Protein AF-A0A9P8W0K1-F1 (afdb_monomer_lite)

Sequence (105 aa):
MPTSHRPDFKAFREESKEQLKRGTEYKDHFLWPYVNQEDLSQTKLMPLLLNARGRHSPPNSPQPTTTLYTGLVTEVMTPIFLNECTMVVHGVTTAAEYGKLVAWD

Secondary structure (DSSP, 8-state):
--SSS-HHHHHHHHS-HHHHHH--TTHHHHHSPP--HHHHHSTTHHHHHHHHHHHS-GGG--PPPHHHHHHHHTTSSPPP--TTEEE--SS--STTTTT-EEE--

Radius of gyration: 16.85 Å; chains: 1; bounding box: 36×43×38 Å

Foldseek 3Di:
DDPDDQVLVVQVVVDDLVQLQVADPCLVSLQDDDDDVVLVVDPPNVVVVCCVVVVDDQQDDPDRDPSNVSSVVSNSDDDDDDPQWDFRSHPDPDPVNHRDIDGVD

Structure (mmCIF, N/CA/C/O backbone):
data_AF-A0A9P8W0K1-F1
#
_entry.id   AF-A0A9P8W0K1-F1
#
loop_
_atom_site.group_PDB
_atom_site.id
_atom_site.type_symbol
_atom_site.label_atom_id
_atom_site.label_alt_id
_atom_site.label_comp_id
_atom_site.label_asym_id
_atom_site.label_entity_id
_atom_site.label_seq_id
_atom_site.pdbx_PDB_ins_code
_atom_site.Cartn_x
_atom_site.Cartn_y
_atom_site.Cartn_z
_atom_site.occupancy
_atom_site.B_iso_or_equiv
_atom_site.auth_seq_id
_atom_site.auth_comp_id
_atom_site.auth_asym_id
_atom_site.auth_atom_id
_atom_site.pdbx_PDB_model_num
ATOM 1 N N . MET A 1 1 ? -2.318 17.804 2.488 1.00 66.31 1 MET A N 1
ATOM 2 C CA . MET A 1 1 ? -1.422 17.144 3.463 1.00 66.31 1 MET A CA 1
ATOM 3 C C . MET A 1 1 ? -2.209 16.972 4.752 1.00 66.31 1 MET A C 1
ATOM 5 O O . MET A 1 1 ? -2.931 17.908 5.084 1.00 66.31 1 MET A O 1
ATOM 9 N N . PRO A 1 2 ? -2.141 15.819 5.435 1.00 69.19 2 PRO A N 1
ATOM 10 C CA . PRO A 1 2 ? -2.782 15.648 6.737 1.00 69.19 2 PRO A CA 1
ATOM 11 C C . PRO A 1 2 ? -2.245 16.671 7.729 1.00 69.19 2 PRO A C 1
ATOM 13 O O . PRO A 1 2 ? -1.071 17.028 7.679 1.00 69.19 2 PRO A O 1
ATOM 16 N N . THR A 1 3 ? -3.101 17.112 8.641 1.00 73.25 3 THR A N 1
ATOM 17 C CA . THR A 1 3 ? -2.746 18.078 9.687 1.00 73.25 3 THR A CA 1
ATOM 18 C C . THR A 1 3 ? -2.023 17.442 10.873 1.00 73.25 3 THR A C 1
ATOM 20 O O . THR A 1 3 ? -1.379 18.152 11.635 1.00 73.25 3 THR A O 1
ATOM 23 N N . SER A 1 4 ? -2.116 16.119 1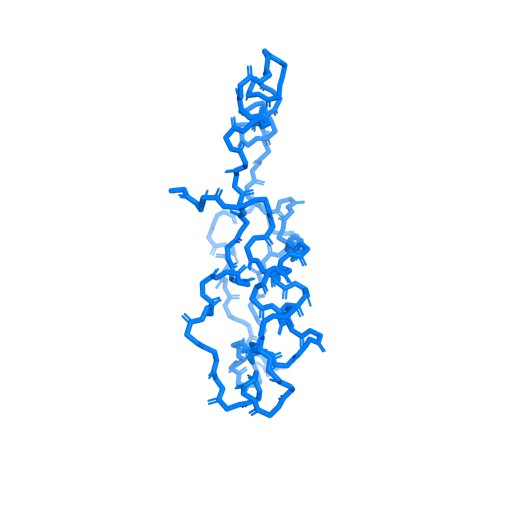1.048 1.00 75.12 4 SER A N 1
ATOM 24 C CA . SER A 1 4 ? -1.502 15.387 12.161 1.00 75.12 4 SER A CA 1
ATOM 25 C C . SER A 1 4 ? -0.404 14.431 11.704 1.00 75.12 4 SER A C 1
ATOM 27 O O . SER A 1 4 ? -0.546 13.753 10.684 1.00 75.12 4 SER A O 1
ATOM 29 N N . HIS A 1 5 ? 0.632 14.286 12.530 1.00 74.69 5 HIS A N 1
ATOM 30 C CA . HIS A 1 5 ? 1.628 13.226 12.397 1.00 74.69 5 HIS A CA 1
ATOM 31 C C . HIS A 1 5 ? 0.960 11.844 12.535 1.00 74.69 5 HIS A C 1
ATOM 33 O O . HIS A 1 5 ? 0.268 11.595 13.522 1.00 74.69 5 HIS A O 1
ATOM 39 N N . ARG A 1 6 ? 1.167 10.958 11.547 1.00 82.62 6 ARG A N 1
ATOM 40 C CA . ARG A 1 6 ? 0.574 9.602 11.470 1.00 82.62 6 ARG A CA 1
ATOM 41 C C . ARG A 1 6 ? -0.963 9.594 11.606 1.00 82.62 6 ARG A C 1
ATOM 43 O O . ARG A 1 6 ? -1.500 9.140 12.621 1.00 82.62 6 ARG A O 1
ATOM 50 N N . PRO A 1 7 ? -1.692 10.094 10.588 1.00 85.69 7 PRO A N 1
ATOM 51 C CA . PRO A 1 7 ? -3.155 10.148 10.622 1.00 85.69 7 PRO A CA 1
ATOM 52 C C . PRO A 1 7 ? -3.807 8.755 10.717 1.00 85.69 7 PRO A C 1
ATOM 54 O O . PRO A 1 7 ? -4.891 8.642 11.284 1.00 85.69 7 PRO A O 1
ATOM 57 N N . ASP A 1 8 ? -3.127 7.698 10.255 1.00 87.19 8 ASP A N 1
ATOM 58 C CA . ASP A 1 8 ? -3.495 6.289 10.465 1.00 87.19 8 ASP A CA 1
ATOM 59 C C . ASP A 1 8 ? -3.572 5.925 11.950 1.00 87.19 8 ASP A C 1
ATOM 61 O O . ASP A 1 8 ? -4.531 5.306 12.402 1.00 87.19 8 ASP A O 1
ATOM 65 N N . PHE A 1 9 ? -2.571 6.330 12.733 1.00 87.12 9 PHE A N 1
ATOM 66 C CA . PHE A 1 9 ? -2.529 6.039 14.167 1.00 87.12 9 PHE A CA 1
ATOM 67 C C . PHE A 1 9 ? -3.575 6.830 14.939 1.00 87.12 9 PHE A C 1
ATOM 69 O O . PHE A 1 9 ? -4.146 6.319 15.902 1.00 87.12 9 PHE A O 1
ATOM 76 N N . LYS A 1 10 ? -3.816 8.077 14.526 1.00 88.25 10 LYS A N 1
ATOM 77 C CA . LYS A 1 10 ? -4.866 8.902 15.117 1.00 88.25 10 LYS A CA 1
ATOM 78 C C . LYS A 1 10 ? -6.240 8.263 14.890 1.00 88.25 10 LYS A C 1
ATOM 80 O O . LYS A 1 10 ? -6.938 8.018 15.867 1.00 88.25 10 LYS A O 1
ATOM 85 N N . ALA A 1 11 ? -6.557 7.906 13.644 1.00 88.38 11 ALA A N 1
ATOM 86 C CA . ALA A 1 11 ? -7.796 7.212 13.292 1.00 88.38 11 ALA A CA 1
ATOM 87 C C . ALA A 1 11 ? -7.955 5.897 14.073 1.00 88.38 11 ALA A C 1
ATOM 89 O O . ALA A 1 11 ? -8.972 5.675 14.722 1.00 88.38 11 ALA A O 1
ATOM 90 N N . PHE A 1 12 ? -6.900 5.076 14.120 1.00 87.25 12 PHE A N 1
ATOM 91 C CA . PHE A 1 12 ? -6.898 3.825 14.882 1.00 87.25 12 PHE A CA 1
ATOM 92 C C . PHE A 1 12 ? -7.177 4.015 16.383 1.00 87.25 12 PHE A C 1
ATOM 94 O O . PHE A 1 12 ? -7.765 3.142 17.015 1.00 87.25 12 PHE A O 1
ATOM 101 N N . ARG A 1 13 ? -6.731 5.128 16.975 1.00 88.00 13 ARG A N 1
ATOM 102 C CA . ARG A 1 13 ? -6.929 5.410 18.403 1.00 88.00 13 ARG A CA 1
ATOM 103 C C . ARG A 1 13 ? -8.322 5.957 18.714 1.00 88.00 13 ARG A C 1
ATOM 105 O O . ARG A 1 13 ? -8.799 5.768 19.830 1.00 88.00 13 ARG A O 1
ATOM 112 N N . GLU A 1 14 ? -8.915 6.686 17.776 1.00 87.50 14 GLU A N 1
ATOM 113 C CA . GLU A 1 14 ? -10.205 7.361 17.951 1.00 87.50 14 GLU A CA 1
ATOM 114 C C . GLU A 1 14 ? -11.394 6.438 17.643 1.00 87.50 14 GLU A C 1
ATOM 116 O O . GLU A 1 14 ? -12.452 6.591 18.251 1.00 87.50 14 GLU A O 1
ATOM 121 N N . GLU A 1 15 ? -11.222 5.452 16.762 1.00 85.00 15 GLU A N 1
ATOM 122 C CA . GLU A 1 15 ? -12.276 4.506 16.387 1.00 85.00 15 GLU A CA 1
ATOM 123 C C . GLU A 1 15 ? -12.272 3.223 17.234 1.00 85.00 15 GLU A C 1
ATOM 125 O O . GLU A 1 15 ? -11.234 2.663 17.593 1.00 85.00 15 GLU A O 1
ATOM 130 N N . SER A 1 16 ? -13.467 2.699 17.519 1.00 82.88 16 SER A N 1
ATOM 131 C CA . SER A 1 16 ? -13.632 1.383 18.137 1.00 82.88 16 SER A CA 1
ATOM 132 C C . SER A 1 16 ? -13.343 0.257 17.137 1.00 82.88 16 SER A C 1
ATOM 134 O O . SER A 1 16 ? -13.508 0.410 15.925 1.00 82.88 16 SER A O 1
ATOM 136 N N . LYS A 1 17 ? -12.983 -0.935 17.632 1.00 78.56 17 LYS A N 1
ATOM 137 C CA . LYS A 1 17 ? -12.725 -2.111 16.775 1.00 78.56 17 LYS A CA 1
ATOM 138 C C . LYS A 1 17 ? -13.927 -2.474 15.898 1.00 78.56 17 LYS A C 1
ATOM 140 O O . LYS A 1 17 ? -13.764 -2.941 14.776 1.00 78.56 17 LYS A O 1
ATOM 145 N N . GLU A 1 18 ? -15.135 -2.265 16.406 1.00 78.06 18 GLU A N 1
ATOM 146 C CA . GLU A 1 18 ? -16.386 -2.515 15.694 1.00 78.06 18 GLU A CA 1
ATOM 147 C C . GLU A 1 18 ? -16.644 -1.472 14.602 1.00 78.06 18 GLU A C 1
ATOM 149 O O . GLU A 1 18 ? -17.246 -1.803 13.583 1.00 78.06 18 GLU A O 1
ATOM 154 N N . GLN A 1 19 ? -16.206 -0.224 14.798 1.00 79.69 19 GLN A N 1
ATOM 155 C CA . GLN A 1 19 ? -16.264 0.819 13.770 1.00 79.69 19 GLN A CA 1
ATOM 156 C C . GLN A 1 19 ? -15.269 0.520 12.646 1.00 79.69 19 GLN A C 1
ATOM 158 O O . GLN A 1 19 ? -15.673 0.477 11.488 1.00 79.69 19 GLN A O 1
ATOM 163 N N . LEU A 1 20 ? -14.026 0.174 12.996 1.00 78.06 20 LEU A N 1
ATOM 164 C CA . LEU A 1 20 ? -12.976 -0.188 12.038 1.00 78.06 20 LEU A CA 1
ATOM 165 C C . LEU A 1 20 ? -13.412 -1.323 11.094 1.00 78.06 20 LEU A C 1
ATOM 167 O O . LEU A 1 20 ? -13.270 -1.204 9.879 1.00 78.06 20 LEU A O 1
ATOM 171 N N . LYS A 1 21 ? -14.029 -2.386 11.633 1.00 73.25 21 LYS A N 1
ATOM 172 C CA . LYS A 1 21 ? -14.510 -3.539 10.843 1.00 73.25 21 LYS A CA 1
ATOM 173 C C . LYS A 1 21 ? -15.681 -3.223 9.909 1.00 73.25 21 LYS A C 1
ATOM 175 O O . LYS A 1 21 ? -15.867 -3.920 8.917 1.00 73.25 21 LYS A O 1
ATOM 180 N N . ARG A 1 22 ? -16.506 -2.217 10.223 1.00 77.31 22 ARG A N 1
ATOM 181 C CA . ARG A 1 22 ? -17.652 -1.818 9.379 1.00 77.31 22 ARG A CA 1
ATOM 182 C C . ARG A 1 22 ? -17.252 -0.909 8.218 1.00 77.31 22 ARG A C 1
ATOM 184 O O . ARG A 1 22 ? -18.091 -0.612 7.372 1.00 77.31 22 ARG A O 1
ATOM 191 N N . GLY A 1 23 ? -15.986 -0.509 8.168 1.00 71.44 23 GLY A N 1
ATOM 192 C CA . GLY A 1 23 ? -15.487 0.512 7.266 1.00 71.44 23 GLY A CA 1
ATOM 193 C C . GLY A 1 23 ? -15.332 1.834 8.006 1.00 71.44 23 GLY A C 1
ATOM 194 O O . GLY A 1 23 ? -16.272 2.341 8.613 1.00 71.44 23 GLY A O 1
ATOM 195 N N . THR A 1 24 ? -14.120 2.373 7.934 1.00 81.19 24 THR A N 1
ATOM 196 C CA . THR A 1 24 ? -13.747 3.682 8.472 1.00 81.19 24 THR A CA 1
ATOM 197 C C . THR A 1 24 ? -13.984 4.779 7.433 1.00 81.19 24 THR A C 1
ATOM 199 O O . THR A 1 24 ? -13.798 4.565 6.228 1.00 81.19 24 THR A O 1
ATOM 202 N N . GLU A 1 25 ? -14.322 5.982 7.888 1.00 82.81 25 GLU A N 1
ATOM 203 C CA . GLU A 1 25 ? -14.261 7.186 7.047 1.00 82.81 25 GLU A CA 1
ATOM 204 C C . GLU A 1 25 ? -12.809 7.604 6.743 1.00 82.81 25 GLU A C 1
ATOM 206 O O . GLU A 1 25 ? -12.539 8.302 5.768 1.00 82.81 25 GLU A O 1
ATOM 211 N N . TYR A 1 26 ? -11.845 7.103 7.519 1.00 84.69 26 TYR A N 1
ATOM 212 C CA . TYR A 1 26 ? -10.423 7.413 7.413 1.00 84.69 26 TYR A CA 1
ATOM 213 C C . TYR A 1 26 ? -9.657 6.444 6.508 1.00 84.69 26 TYR A C 1
ATOM 215 O O . TYR A 1 26 ? -8.453 6.266 6.673 1.00 84.69 26 TYR A O 1
ATOM 223 N N . LYS A 1 27 ? -10.311 5.792 5.540 1.00 83.50 27 LYS A N 1
ATOM 224 C CA . LYS A 1 27 ? -9.680 4.733 4.728 1.00 83.50 27 LYS A CA 1
ATOM 225 C C . LYS A 1 27 ? -8.419 5.229 4.021 1.00 83.50 27 LYS A C 1
ATOM 227 O O . LYS A 1 27 ? -7.407 4.529 3.975 1.00 83.50 27 LYS A O 1
ATOM 232 N N . ASP A 1 28 ? -8.458 6.467 3.542 1.00 84.62 28 ASP A N 1
ATOM 233 C CA . ASP A 1 28 ? -7.312 7.103 2.904 1.00 84.62 28 ASP A CA 1
ATOM 234 C C . ASP A 1 28 ? -6.118 7.193 3.858 1.00 84.62 28 ASP A C 1
ATOM 236 O O . ASP A 1 28 ? -4.989 6.949 3.425 1.00 84.62 28 ASP A O 1
ATOM 240 N N . HIS A 1 29 ? -6.347 7.431 5.161 1.00 87.25 29 HIS A N 1
ATOM 241 C CA . HIS A 1 29 ? -5.313 7.486 6.208 1.00 87.25 29 HIS A CA 1
ATOM 242 C C . HIS A 1 29 ? -4.489 6.207 6.315 1.00 87.25 29 HIS A C 1
ATOM 244 O O . HIS A 1 29 ? -3.352 6.273 6.760 1.00 87.25 29 HIS A O 1
ATOM 250 N N . PHE A 1 30 ? -4.997 5.070 5.853 1.00 85.00 30 PHE A N 1
ATOM 251 C CA . PHE A 1 30 ? -4.258 3.811 5.848 1.00 85.00 30 PHE A CA 1
ATOM 252 C C . PHE A 1 30 ? -3.705 3.453 4.461 1.00 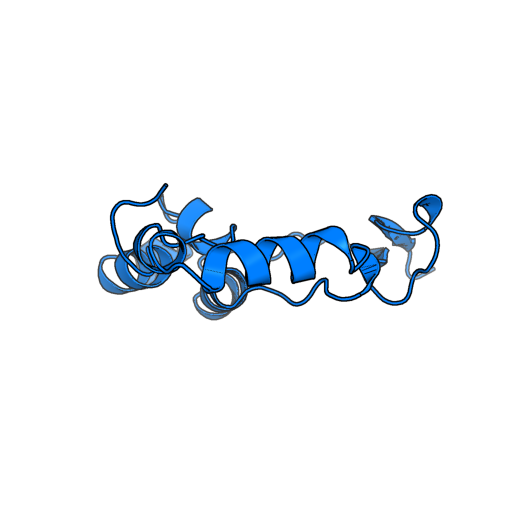85.00 30 PHE A C 1
ATOM 254 O O . PHE A 1 30 ? -2.714 2.737 4.370 1.00 85.00 30 PHE A O 1
ATOM 261 N N . LEU A 1 31 ? -4.289 3.978 3.377 1.00 81.31 31 LEU A N 1
ATOM 262 C CA . LEU A 1 31 ? -3.940 3.596 2.005 1.00 81.31 31 LEU A CA 1
ATOM 263 C C . LEU A 1 31 ? -2.638 4.234 1.501 1.00 81.31 31 LEU A C 1
ATOM 265 O O . LEU A 1 31 ? -1.824 3.562 0.868 1.00 81.31 31 LEU A O 1
ATOM 269 N N . TRP A 1 32 ? -2.434 5.526 1.759 1.00 77.94 32 TRP A N 1
ATOM 270 C CA . TRP A 1 32 ? -1.332 6.274 1.150 1.00 77.94 32 TRP A CA 1
ATOM 271 C C . 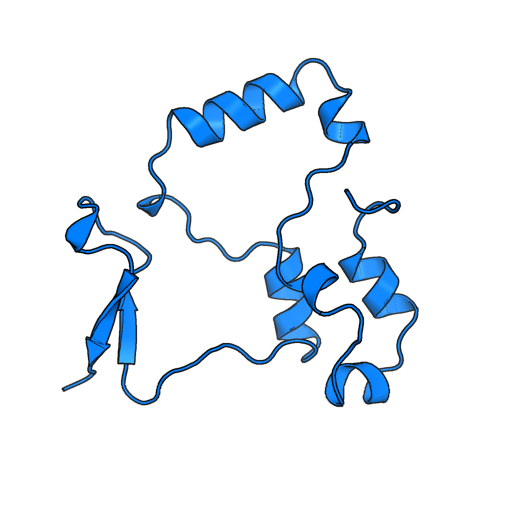TRP A 1 32 ? -0.170 6.496 2.125 1.00 77.94 32 TRP A C 1
ATOM 273 O O . TRP A 1 32 ? -0.388 6.723 3.317 1.00 77.94 32 TRP A O 1
ATOM 283 N N . PRO A 1 33 ? 1.093 6.453 1.661 1.00 73.19 33 PRO A N 1
ATOM 284 C CA . PRO A 1 33 ? 2.200 6.978 2.443 1.00 73.19 33 PRO A CA 1
ATOM 285 C C . PRO A 1 33 ? 2.040 8.487 2.609 1.00 73.19 33 PRO A C 1
ATOM 287 O O . PRO A 1 33 ? 1.905 9.226 1.632 1.00 73.19 33 PRO A O 1
ATOM 290 N N . TYR A 1 34 ? 2.118 8.946 3.852 1.00 75.19 34 TYR A N 1
ATOM 291 C CA . TYR A 1 34 ? 2.068 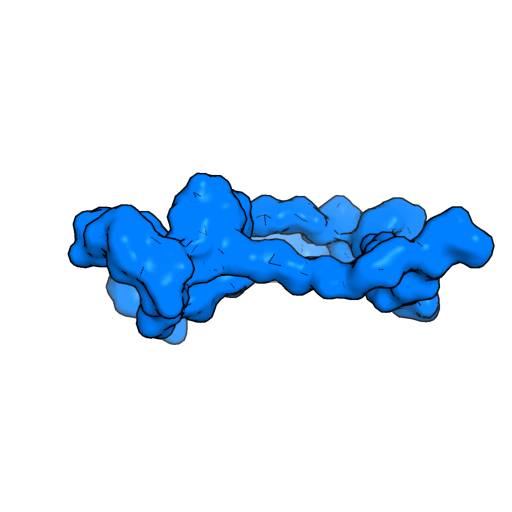10.364 4.170 1.00 75.19 34 TYR A CA 1
ATOM 292 C C . TYR A 1 34 ? 3.454 10.963 4.180 1.00 75.19 34 TYR A C 1
ATOM 294 O O . TYR A 1 34 ? 4.368 10.452 4.823 1.00 75.19 34 TYR A O 1
ATOM 302 N N . VAL A 1 35 ? 3.588 12.080 3.478 1.00 72.06 35 VAL A N 1
ATOM 303 C CA . VAL A 1 35 ? 4.776 12.912 3.565 1.00 72.06 35 VAL A CA 1
ATOM 304 C C . VAL A 1 35 ? 4.510 13.971 4.632 1.00 72.06 35 VAL A C 1
ATOM 306 O O . VAL A 1 35 ? 3.604 14.789 4.487 1.00 72.06 35 VAL A O 1
ATOM 309 N N . ASN A 1 36 ? 5.262 13.921 5.728 1.00 69.44 36 ASN A N 1
ATOM 310 C CA . ASN A 1 36 ? 5.129 14.860 6.836 1.00 69.44 36 ASN A CA 1
ATOM 311 C C . ASN A 1 36 ? 5.744 16.219 6.460 1.00 69.44 36 ASN A C 1
ATOM 313 O O . ASN A 1 36 ? 6.899 16.277 6.044 1.00 69.44 36 ASN A O 1
ATOM 317 N N . GLN A 1 37 ? 4.995 17.315 6.616 1.00 66.62 37 GLN A N 1
ATOM 318 C CA . GLN A 1 37 ? 5.498 18.662 6.312 1.00 66.62 37 GLN A CA 1
ATOM 319 C C . GLN A 1 37 ? 6.677 19.060 7.207 1.00 66.62 37 GLN A C 1
ATOM 321 O O . GLN A 1 37 ? 7.582 19.745 6.734 1.00 66.62 37 GLN A O 1
ATOM 326 N N . GLU A 1 38 ? 6.705 18.603 8.461 1.00 67.06 38 GLU A N 1
ATOM 327 C CA . GLU A 1 38 ? 7.832 18.855 9.365 1.00 67.06 38 GLU A CA 1
ATOM 328 C C . GLU A 1 38 ? 9.105 18.170 8.862 1.00 67.06 38 GLU A C 1
ATOM 330 O O . GLU A 1 38 ? 10.163 18.798 8.818 1.00 67.06 38 GLU A O 1
ATOM 335 N N . ASP A 1 39 ? 8.995 16.931 8.375 1.00 69.44 39 ASP A N 1
ATOM 336 C CA . ASP A 1 39 ? 10.115 16.216 7.757 1.00 69.44 39 ASP A CA 1
ATOM 337 C C . ASP A 1 39 ? 10.598 16.948 6.499 1.00 69.44 39 ASP A C 1
ATOM 339 O O . ASP A 1 39 ? 11.799 17.070 6.272 1.00 69.44 39 ASP A O 1
ATOM 343 N N . LEU A 1 40 ? 9.689 17.518 5.700 1.00 71.94 40 LEU A N 1
ATOM 344 C CA . LEU A 1 40 ? 10.085 18.280 4.512 1.00 71.94 40 LEU A CA 1
ATOM 345 C C . LEU A 1 40 ? 10.702 19.647 4.823 1.00 71.94 40 LEU A C 1
ATOM 347 O O . LEU A 1 40 ? 11.460 20.167 4.005 1.00 71.94 40 LEU A O 1
ATOM 351 N N . SER A 1 41 ? 10.397 20.226 5.986 1.00 75.81 41 SER A N 1
ATOM 352 C CA . SER A 1 41 ? 11.020 21.474 6.438 1.00 75.81 41 SER A CA 1
ATOM 353 C C . SER A 1 41 ? 12.510 21.300 6.765 1.00 75.81 41 SER A C 1
ATOM 355 O O . SER A 1 41 ? 13.266 22.273 6.773 1.00 75.81 41 SER A O 1
ATOM 357 N N . GLN A 1 42 ? 12.963 20.057 6.977 1.00 78.31 42 GLN A N 1
ATOM 358 C CA . GLN A 1 42 ? 14.366 19.757 7.229 1.00 78.31 42 GLN A CA 1
ATOM 359 C C . GLN A 1 42 ? 15.176 19.788 5.930 1.00 78.31 42 GLN A C 1
ATOM 361 O O . GLN A 1 42 ? 14.907 19.057 4.975 1.00 78.31 42 GLN A O 1
ATOM 366 N N . THR A 1 43 ? 16.260 20.567 5.926 1.00 80.94 43 THR A N 1
ATOM 367 C CA . THR A 1 43 ? 17.087 20.848 4.738 1.00 80.94 43 THR A CA 1
ATOM 368 C C . THR A 1 43 ? 17.607 19.596 4.017 1.00 80.94 43 THR A C 1
ATOM 370 O O . THR A 1 43 ? 17.865 19.640 2.818 1.00 80.94 43 THR A O 1
ATOM 373 N N . LYS A 1 44 ? 17.778 18.470 4.724 1.00 84.25 44 LYS A N 1
ATOM 374 C CA . LYS A 1 44 ? 18.360 17.234 4.170 1.00 84.25 44 LYS A CA 1
ATOM 375 C C . LYS A 1 44 ? 17.326 16.218 3.685 1.00 84.25 44 LYS A C 1
ATOM 377 O O . LYS A 1 44 ? 17.619 15.472 2.753 1.00 84.25 44 LYS A O 1
ATOM 382 N N . LEU A 1 45 ? 16.140 16.171 4.289 1.00 82.50 45 LEU A N 1
ATOM 383 C CA . LEU A 1 45 ? 15.167 15.110 4.015 1.00 82.50 45 LEU A CA 1
ATOM 384 C C . LEU A 1 45 ? 14.513 15.269 2.641 1.00 82.50 45 LEU A C 1
ATOM 386 O O . LEU A 1 45 ? 14.358 14.277 1.932 1.00 82.50 45 LEU A O 1
ATOM 390 N N . MET A 1 46 ? 14.226 16.501 2.212 1.00 82.31 46 MET A N 1
ATOM 391 C CA . MET A 1 46 ? 13.697 16.756 0.866 1.00 82.31 46 MET A CA 1
ATOM 392 C C . MET A 1 46 ? 14.653 16.312 -0.254 1.00 82.31 46 MET A C 1
ATOM 394 O O . MET A 1 46 ? 14.235 15.527 -1.110 1.00 82.31 46 MET A O 1
ATOM 398 N N . PRO A 1 47 ? 15.940 16.713 -0.256 1.00 87.19 47 PRO A N 1
ATOM 399 C CA . PRO A 1 47 ? 16.908 16.198 -1.223 1.00 87.19 47 PRO A CA 1
ATOM 400 C C . PRO A 1 47 ? 17.069 14.674 -1.190 1.00 87.19 47 PRO A C 1
ATOM 402 O O . PRO A 1 47 ? 17.199 14.057 -2.246 1.00 87.19 47 PRO A O 1
ATOM 405 N N . LEU A 1 48 ? 17.036 14.050 -0.006 1.00 84.69 48 LEU A N 1
ATOM 406 C CA . LEU A 1 48 ? 17.127 12.592 0.128 1.00 84.69 48 LEU A CA 1
ATOM 407 C C . LEU A 1 48 ? 15.910 11.882 -0.475 1.00 84.69 48 LEU A C 1
ATOM 409 O O . LEU A 1 48 ? 16.083 10.919 -1.219 1.00 84.69 48 LEU A O 1
ATOM 413 N N . LEU A 1 49 ? 14.699 12.384 -0.216 1.00 80.25 49 LEU A N 1
ATOM 414 C CA . LEU A 1 49 ? 13.461 11.860 -0.794 1.00 80.25 49 LEU A CA 1
ATOM 415 C C . LEU A 1 49 ? 13.478 11.951 -2.327 1.00 80.25 49 LEU A C 1
ATOM 417 O O . LEU A 1 49 ? 13.143 10.981 -3.007 1.00 80.25 49 LEU A O 1
ATOM 421 N N . LEU A 1 50 ? 13.900 13.099 -2.870 1.00 83.50 50 LEU A N 1
ATOM 422 C CA . LEU A 1 50 ? 14.022 13.309 -4.314 1.00 83.50 50 LEU A CA 1
ATOM 423 C C . LEU A 1 50 ? 15.088 12.399 -4.934 1.00 83.50 50 LEU A C 1
ATOM 425 O O . LEU A 1 50 ? 14.838 11.793 -5.972 1.00 83.50 50 LEU A O 1
ATOM 429 N N . ASN A 1 51 ? 16.248 12.253 -4.289 1.00 85.00 51 ASN A N 1
ATOM 430 C CA . ASN A 1 51 ? 17.312 11.359 -4.747 1.00 85.00 51 ASN A CA 1
ATOM 431 C C . ASN A 1 51 ? 16.846 9.893 -4.771 1.00 85.00 51 ASN A C 1
ATOM 433 O O . ASN A 1 51 ? 17.034 9.201 -5.770 1.00 85.00 51 ASN A O 1
ATOM 437 N N . ALA A 1 52 ? 16.178 9.444 -3.704 1.00 79.62 52 ALA A N 1
ATOM 438 C CA . ALA A 1 52 ? 15.652 8.088 -3.592 1.00 79.62 52 ALA A CA 1
ATOM 439 C C . ALA A 1 52 ? 14.549 7.794 -4.625 1.00 79.62 52 ALA A C 1
ATOM 441 O O . ALA A 1 52 ? 14.493 6.694 -5.159 1.00 79.62 52 ALA A O 1
ATOM 442 N N . ARG A 1 53 ? 13.680 8.758 -4.953 1.00 76.94 53 ARG A N 1
ATOM 443 C CA . ARG A 1 53 ? 12.606 8.549 -5.945 1.00 76.94 53 ARG A CA 1
ATOM 444 C C . ARG A 1 53 ? 13.045 8.769 -7.390 1.00 76.94 53 ARG A C 1
ATOM 446 O O . ARG A 1 53 ? 12.512 8.127 -8.283 1.00 76.94 53 ARG A O 1
ATOM 453 N N . GLY A 1 54 ? 13.992 9.672 -7.631 1.00 79.19 54 GLY A N 1
ATOM 454 C CA . GLY A 1 54 ? 14.451 10.013 -8.979 1.00 79.19 54 GLY A CA 1
ATOM 455 C C . GLY A 1 54 ? 15.467 9.029 -9.557 1.00 79.19 54 GLY A C 1
ATOM 456 O O . GLY A 1 54 ? 15.566 8.910 -10.774 1.00 79.19 54 GLY A O 1
ATOM 457 N N . ARG A 1 55 ? 16.230 8.327 -8.706 1.00 78.69 55 ARG A N 1
ATOM 458 C CA . ARG A 1 55 ? 17.285 7.394 -9.146 1.00 78.69 55 ARG A CA 1
ATOM 459 C C . ARG A 1 55 ? 16.928 5.916 -9.013 1.00 78.69 55 ARG A C 1
ATOM 461 O O . ARG A 1 55 ? 17.667 5.078 -9.520 1.00 78.69 55 ARG A O 1
ATOM 468 N N . HIS A 1 56 ? 15.813 5.588 -8.366 1.00 69.94 56 HIS A N 1
ATOM 469 C CA . HIS A 1 56 ? 15.355 4.211 -8.218 1.00 69.94 56 HIS A CA 1
ATOM 470 C C . HIS A 1 56 ? 14.057 4.024 -9.007 1.00 69.94 56 HIS A C 1
ATOM 472 O O . HIS A 1 56 ? 13.041 4.645 -8.705 1.00 69.94 56 HIS A O 1
ATOM 478 N N . SER A 1 57 ? 14.105 3.176 -10.039 1.00 64.06 57 SER A N 1
ATOM 479 C CA . SER A 1 57 ? 12.928 2.824 -10.837 1.00 64.06 57 SER A CA 1
ATOM 480 C C . SER A 1 57 ? 11.872 2.133 -9.945 1.00 64.06 57 SER A C 1
ATOM 482 O O . SER A 1 57 ? 12.259 1.351 -9.066 1.00 64.06 57 SER A O 1
ATOM 484 N N . PRO A 1 58 ? 10.559 2.351 -10.174 1.00 61.31 58 PRO A N 1
ATOM 485 C CA . PRO A 1 58 ? 9.466 1.786 -9.373 1.00 61.31 58 PRO A CA 1
ATOM 486 C C . PRO A 1 58 ? 9.535 0.282 -9.032 1.00 61.31 58 PRO A C 1
ATOM 488 O O . PRO A 1 58 ? 9.130 -0.061 -7.918 1.00 61.31 58 PRO A O 1
ATOM 491 N N . PRO A 1 59 ? 10.048 -0.635 -9.885 1.00 53.56 59 PRO A N 1
ATOM 492 C CA . PRO A 1 59 ? 10.012 -2.065 -9.560 1.00 53.56 59 PRO A CA 1
ATOM 493 C C . PRO A 1 59 ? 10.913 -2.496 -8.391 1.00 53.56 59 PRO A C 1
ATOM 495 O O . PRO A 1 59 ? 10.774 -3.614 -7.891 1.00 53.56 59 PRO A O 1
ATOM 498 N N . ASN A 1 60 ? 11.804 -1.625 -7.906 1.00 54.88 60 ASN A N 1
ATOM 499 C CA . ASN A 1 60 ? 12.761 -1.994 -6.862 1.00 54.88 60 ASN A CA 1
ATOM 500 C C . ASN A 1 60 ? 12.209 -1.917 -5.430 1.00 54.88 60 ASN A C 1
ATOM 502 O O . ASN A 1 60 ? 12.874 -2.405 -4.520 1.00 54.88 60 ASN A O 1
ATOM 506 N N . SER A 1 61 ? 11.025 -1.339 -5.190 1.00 54.62 61 SER A N 1
ATOM 507 C CA . SER A 1 61 ? 10.422 -1.378 -3.848 1.00 54.62 61 SER A CA 1
ATOM 508 C C . SER A 1 61 ? 8.906 -1.150 -3.845 1.00 54.62 61 SER A C 1
ATOM 510 O O . SER A 1 61 ? 8.432 -0.091 -3.428 1.00 54.62 61 SER A O 1
ATOM 512 N N . PRO A 1 62 ? 8.101 -2.148 -4.241 1.00 58.12 62 PRO A N 1
ATOM 513 C CA . PRO A 1 62 ? 6.688 -2.208 -3.880 1.00 58.12 62 PRO A CA 1
ATOM 514 C C . PRO A 1 62 ? 6.529 -2.717 -2.432 1.00 58.12 62 PRO A C 1
ATOM 516 O O . PRO A 1 62 ? 5.686 -3.571 -2.165 1.00 58.12 62 PRO A O 1
ATOM 519 N N . GLN A 1 63 ? 7.378 -2.283 -1.491 1.00 61.56 63 GLN A N 1
ATOM 520 C CA . GLN A 1 63 ?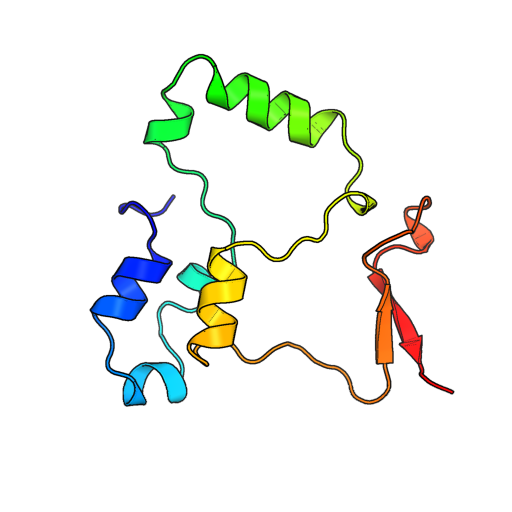 7.185 -2.672 -0.097 1.00 61.56 63 GLN A CA 1
ATOM 521 C C . GLN A 1 63 ? 5.942 -1.958 0.443 1.00 61.56 63 GLN A C 1
ATOM 523 O O . GLN A 1 63 ? 5.828 -0.737 0.280 1.00 61.56 63 GLN A O 1
ATOM 528 N N . PRO A 1 64 ? 5.005 -2.692 1.070 1.00 66.31 64 PRO A N 1
ATOM 529 C CA . PRO A 1 64 ? 3.841 -2.079 1.681 1.00 66.31 64 PRO A CA 1
ATOM 530 C C . PRO A 1 64 ? 4.313 -1.054 2.708 1.00 66.31 64 PRO A C 1
ATOM 532 O O . PRO A 1 64 ? 5.200 -1.314 3.523 1.00 66.31 64 PRO A O 1
ATOM 535 N N . THR A 1 65 ? 3.738 0.140 2.642 1.00 75.38 65 THR A N 1
ATOM 536 C CA . THR A 1 65 ? 4.056 1.197 3.596 1.00 75.38 65 THR A CA 1
ATOM 537 C C . THR A 1 65 ? 3.616 0.761 4.989 1.00 75.38 65 THR A C 1
ATOM 539 O O . THR A 1 65 ? 2.692 -0.037 5.152 1.00 75.38 65 THR A O 1
ATOM 542 N N . THR A 1 66 ? 4.243 1.311 6.025 1.00 80.69 66 THR A N 1
ATOM 543 C CA . THR A 1 66 ? 3.833 1.052 7.413 1.00 80.69 66 THR A CA 1
ATOM 544 C C . THR A 1 66 ? 2.371 1.442 7.671 1.00 80.69 66 THR A C 1
ATOM 546 O O . THR A 1 66 ? 1.706 0.797 8.480 1.00 80.69 66 THR A O 1
ATOM 549 N N . THR A 1 67 ? 1.847 2.439 6.949 1.00 84.62 67 THR A N 1
ATOM 550 C CA . THR A 1 67 ? 0.431 2.843 6.973 1.00 84.62 67 THR A CA 1
ATOM 551 C C . THR A 1 67 ? -0.485 1.760 6.399 1.00 84.62 67 THR A C 1
ATOM 553 O O . THR A 1 67 ? -1.434 1.352 7.069 1.00 84.62 67 THR A O 1
ATOM 556 N N . LEU A 1 68 ? -0.142 1.217 5.225 1.00 83.75 68 LEU A N 1
ATOM 557 C CA . LEU A 1 68 ? -0.890 0.140 4.575 1.00 83.75 68 LEU A CA 1
ATOM 558 C C . LEU A 1 68 ? -0.861 -1.131 5.421 1.00 83.75 68 LEU A C 1
ATOM 560 O O . LEU A 1 68 ? -1.897 -1.745 5.653 1.00 83.75 68 LEU A O 1
ATOM 564 N N . TYR A 1 69 ? 0.313 -1.494 5.942 1.00 86.19 69 TYR A N 1
ATOM 565 C CA . TYR A 1 69 ? 0.454 -2.632 6.848 1.00 86.19 69 TYR A CA 1
ATOM 566 C C . TYR A 1 69 ? -0.426 -2.480 8.093 1.00 86.19 69 TYR A C 1
ATOM 568 O O . TYR A 1 69 ? -1.113 -3.424 8.476 1.00 86.19 69 TYR A O 1
ATOM 576 N N . THR A 1 70 ? -0.459 -1.282 8.690 1.00 86.94 70 THR A N 1
ATOM 577 C CA . THR A 1 70 ? -1.335 -0.996 9.835 1.00 86.94 70 THR A CA 1
ATOM 578 C C . THR A 1 70 ? -2.797 -1.218 9.456 1.00 86.94 70 THR A C 1
ATOM 580 O O . THR A 1 70 ? -3.467 -1.968 10.151 1.00 86.94 70 THR A O 1
ATOM 583 N N . GLY A 1 71 ? -3.269 -0.661 8.334 1.00 86.56 71 GLY A N 1
ATOM 584 C CA . GLY A 1 71 ? -4.657 -0.823 7.880 1.00 86.56 71 GLY A CA 1
ATOM 585 C C . GLY A 1 71 ? -5.067 -2.269 7.585 1.00 86.56 71 GLY A C 1
ATOM 586 O O . GLY A 1 71 ? -6.218 -2.637 7.817 1.00 86.56 71 GLY A O 1
ATOM 587 N N . LEU A 1 72 ? -4.135 -3.094 7.101 1.00 86.56 72 LEU A N 1
ATOM 588 C CA . LEU A 1 72 ? -4.365 -4.522 6.868 1.00 86.56 72 LEU A CA 1
ATOM 589 C C . LEU A 1 72 ? -4.451 -5.307 8.184 1.00 86.56 72 LEU A C 1
ATOM 591 O O . LEU A 1 72 ? -5.375 -6.093 8.370 1.00 86.56 72 LEU A O 1
ATOM 595 N N . VAL A 1 73 ? -3.514 -5.085 9.112 1.00 86.38 73 VAL A N 1
ATOM 596 C CA . VAL A 1 73 ? -3.467 -5.800 10.403 1.00 86.38 73 VAL A CA 1
ATOM 597 C C . VAL A 1 73 ? -4.620 -5.401 11.322 1.00 86.38 73 VAL A C 1
ATOM 599 O O . VAL A 1 73 ? -5.090 -6.216 12.111 1.00 86.38 73 VAL A O 1
ATOM 602 N N . THR A 1 74 ? -5.098 -4.160 11.229 1.00 84.56 74 THR A N 1
ATOM 603 C CA . THR A 1 74 ? -6.257 -3.687 11.997 1.00 84.56 74 THR A CA 1
ATOM 604 C C . THR A 1 74 ? -7.596 -4.046 11.350 1.00 84.56 74 THR A C 1
ATOM 606 O O . THR A 1 74 ? -8.634 -3.681 11.899 1.00 84.56 74 THR A O 1
ATOM 609 N N . GLU A 1 75 ? -7.587 -4.761 10.216 1.00 84.19 75 GLU A N 1
ATOM 610 C CA . GLU A 1 75 ? -8.771 -5.142 9.424 1.00 84.19 75 GLU A CA 1
ATOM 611 C C . GLU A 1 75 ? -9.613 -3.948 8.939 1.00 84.19 75 GLU A C 1
ATOM 613 O O . GLU A 1 75 ? -10.769 -4.095 8.550 1.00 84.19 75 GLU A O 1
ATOM 618 N N . VAL A 1 76 ? -9.022 -2.756 8.931 1.00 85.62 76 VAL A N 1
ATOM 619 C CA . VAL A 1 76 ? -9.641 -1.529 8.418 1.00 85.62 76 VAL A CA 1
ATOM 620 C C . VAL A 1 76 ? -9.721 -1.556 6.897 1.00 85.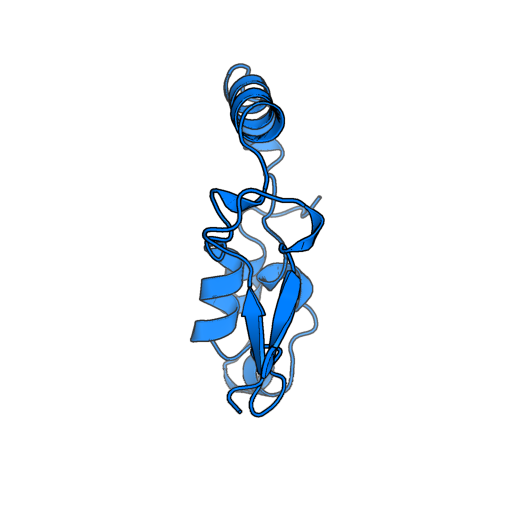62 76 VAL A C 1
ATOM 622 O O . VAL A 1 76 ? -10.633 -1.002 6.281 1.00 85.62 76 VAL A O 1
ATOM 625 N N . MET A 1 77 ? -8.733 -2.199 6.280 1.00 82.81 77 MET A N 1
ATOM 626 C CA . MET A 1 77 ? -8.636 -2.375 4.846 1.00 82.81 77 MET A CA 1
ATOM 627 C C . MET A 1 77 ? -8.679 -3.856 4.507 1.00 82.81 77 MET A C 1
ATOM 629 O O . MET A 1 77 ? -7.895 -4.652 5.016 1.00 82.81 77 MET A O 1
ATOM 633 N N . THR A 1 78 ? -9.547 -4.213 3.571 1.00 80.25 78 THR A N 1
ATOM 634 C CA . THR A 1 78 ? -9.485 -5.516 2.915 1.00 80.25 78 THR A CA 1
ATOM 635 C C . THR A 1 78 ? -8.485 -5.432 1.760 1.00 80.25 78 THR A C 1
ATOM 637 O O . THR A 1 78 ? -8.582 -4.492 0.960 1.00 80.25 78 THR A O 1
ATOM 640 N N . PRO A 1 79 ? -7.531 -6.375 1.641 1.00 77.12 79 PRO A N 1
ATOM 641 C CA . PRO A 1 79 ? -6.686 -6.468 0.460 1.00 77.12 79 PRO A CA 1
ATOM 642 C C . PRO A 1 79 ? -7.552 -6.543 -0.798 1.00 77.12 79 PRO A C 1
ATOM 644 O O . PRO A 1 79 ? -8.510 -7.315 -0.853 1.00 77.12 79 PRO A O 1
ATOM 647 N N . ILE A 1 80 ? -7.210 -5.755 -1.815 1.00 76.31 80 ILE A N 1
ATOM 648 C CA . ILE A 1 80 ? -7.812 -5.924 -3.137 1.00 76.31 80 ILE A CA 1
ATOM 649 C C . ILE A 1 80 ? -7.206 -7.198 -3.723 1.00 76.31 80 ILE A C 1
ATOM 651 O O . ILE A 1 80 ? -5.995 -7.280 -3.918 1.00 76.31 80 ILE A O 1
ATOM 655 N N . PHE A 1 81 ? -8.052 -8.190 -3.967 1.00 80.38 81 PHE A N 1
ATOM 656 C CA . PHE A 1 81 ? -7.668 -9.497 -4.481 1.00 80.38 81 PHE A CA 1
ATOM 657 C C . PHE A 1 81 ? -8.579 -9.867 -5.649 1.00 80.38 81 PHE A C 1
ATOM 659 O O . PHE A 1 81 ? -9.793 -9.667 -5.584 1.00 80.38 81 PHE A O 1
ATOM 666 N N . LEU A 1 82 ? -7.978 -10.401 -6.710 1.00 85.44 82 LEU A N 1
ATOM 667 C CA . LEU A 1 82 ? -8.681 -11.033 -7.816 1.00 85.44 82 LEU A CA 1
ATOM 668 C C . LEU A 1 82 ? -8.413 -12.533 -7.725 1.00 85.44 82 LEU A C 1
ATOM 670 O O . LEU A 1 82 ? -7.251 -12.937 -7.691 1.00 85.44 82 LEU A O 1
ATOM 674 N N . ASN A 1 83 ? -9.480 -13.333 -7.665 1.00 89.31 83 ASN A N 1
ATOM 675 C CA . ASN A 1 83 ? -9.350 -14.776 -7.500 1.00 89.31 83 ASN A CA 1
ATOM 676 C C . ASN A 1 83 ? -8.471 -15.392 -8.593 1.00 89.31 83 ASN A C 1
ATOM 678 O O . ASN A 1 83 ? -8.575 -15.000 -9.754 1.00 89.31 83 ASN A O 1
ATOM 682 N N . GLU A 1 84 ? -7.601 -16.322 -8.190 1.00 92.31 84 GLU A N 1
ATOM 683 C CA . GLU A 1 84 ? -6.704 -17.086 -9.076 1.00 92.31 84 GLU A CA 1
ATOM 684 C C . GLU A 1 84 ? -5.742 -16.237 -9.925 1.00 92.31 84 GLU A C 1
ATOM 686 O O . GLU A 1 84 ? -5.174 -16.720 -10.901 1.00 92.31 84 GLU A O 1
ATOM 691 N N . CYS A 1 85 ? -5.527 -14.971 -9.556 1.00 90.38 85 CYS A N 1
ATOM 692 C CA . CYS A 1 85 ? -4.613 -14.070 -10.245 1.00 90.38 85 CYS A CA 1
ATOM 693 C C . CYS A 1 85 ? -3.619 -13.435 -9.268 1.00 90.38 85 CYS A C 1
ATOM 695 O O . CYS A 1 85 ? -3.985 -12.955 -8.195 1.00 90.38 85 CYS A O 1
ATOM 697 N N . THR A 1 86 ? -2.359 -13.334 -9.684 1.00 89.12 86 THR A N 1
ATOM 698 C CA . THR A 1 86 ? -1.316 -12.585 -8.974 1.00 89.12 86 THR A CA 1
ATOM 699 C C . THR A 1 86 ? -0.818 -11.443 -9.850 1.00 89.12 86 THR A C 1
ATOM 701 O O . THR A 1 86 ? -0.459 -11.647 -11.008 1.00 89.12 86 THR A O 1
ATOM 704 N N . MET A 1 87 ? -0.770 -10.226 -9.307 1.00 88.44 87 MET A N 1
ATOM 705 C CA . MET A 1 87 ? -0.178 -9.081 -10.001 1.00 88.44 87 MET A CA 1
ATOM 706 C C . MET A 1 87 ? 1.337 -9.041 -9.786 1.00 88.44 87 MET A C 1
ATOM 708 O O . MET A 1 87 ? 1.814 -9.061 -8.650 1.00 88.44 87 MET A O 1
ATOM 712 N N . VAL A 1 88 ? 2.101 -8.930 -10.871 1.00 86.31 88 VAL A N 1
ATOM 713 C CA . VAL A 1 88 ? 3.560 -8.812 -10.824 1.00 86.31 88 VAL A CA 1
ATOM 714 C C . VAL A 1 88 ? 3.941 -7.371 -10.515 1.00 86.31 88 VAL A C 1
ATOM 716 O O . VAL A 1 88 ? 3.875 -6.489 -11.366 1.00 86.31 88 VAL A O 1
ATOM 719 N N . VAL A 1 89 ? 4.348 -7.125 -9.274 1.00 79.50 89 VAL A N 1
ATOM 720 C CA . VAL A 1 89 ? 4.800 -5.799 -8.817 1.00 79.50 89 VAL A CA 1
ATOM 721 C C . VAL A 1 89 ? 6.291 -5.753 -8.491 1.00 79.50 89 VAL A C 1
ATOM 723 O O . VAL A 1 89 ? 6.847 -4.669 -8.347 1.00 79.50 89 VAL A O 1
ATOM 726 N N . HIS A 1 90 ? 6.953 -6.907 -8.385 1.00 77.62 90 HIS A N 1
ATOM 727 C CA . HIS A 1 90 ? 8.359 -7.015 -7.995 1.00 77.62 90 HIS A CA 1
ATOM 728 C C . HIS A 1 90 ? 9.169 -7.857 -8.987 1.00 77.62 90 HIS A C 1
ATOM 730 O O . HIS A 1 90 ? 8.615 -8.713 -9.671 1.00 77.62 90 HIS A O 1
ATOM 736 N N . GLY A 1 91 ? 10.483 -7.617 -9.049 1.00 76.62 91 GLY A N 1
ATOM 737 C CA . GLY A 1 91 ? 11.429 -8.407 -9.849 1.00 76.62 91 GLY A CA 1
ATOM 738 C C . GLY A 1 91 ? 11.411 -8.132 -11.358 1.00 76.62 91 GLY A C 1
ATOM 739 O O . GLY A 1 91 ? 12.211 -8.710 -12.086 1.00 76.62 91 GLY A O 1
ATOM 740 N N . VAL A 1 92 ? 10.541 -7.238 -11.830 1.00 81.06 92 VAL A N 1
ATOM 741 C CA . VAL A 1 92 ? 10.425 -6.857 -13.245 1.00 81.06 92 VAL A CA 1
ATOM 742 C C . VAL A 1 92 ? 11.374 -5.718 -13.595 1.00 81.06 92 VAL A C 1
ATOM 744 O O . VAL A 1 92 ? 11.426 -4.696 -12.918 1.00 81.06 92 VAL A O 1
ATOM 747 N N . THR A 1 93 ? 12.129 -5.879 -14.677 1.00 77.94 93 THR A N 1
ATOM 748 C CA . THR A 1 93 ? 13.078 -4.865 -15.167 1.00 77.94 93 THR A CA 1
ATOM 749 C C . THR A 1 93 ? 12.486 -3.998 -16.274 1.00 77.94 93 THR A C 1
ATOM 751 O O . THR A 1 93 ? 13.042 -2.948 -16.599 1.00 77.94 93 THR A O 1
ATOM 754 N N . THR A 1 94 ? 11.343 -4.407 -16.833 1.00 81.19 94 THR A N 1
ATOM 755 C CA . THR A 1 94 ? 10.665 -3.715 -17.928 1.00 81.19 94 THR A CA 1
ATOM 756 C C . THR A 1 94 ? 9.347 -3.097 -17.465 1.00 81.19 94 THR A C 1
ATOM 758 O O . THR A 1 94 ? 8.613 -3.661 -16.654 1.00 81.19 94 THR A O 1
ATOM 761 N N . ALA A 1 95 ? 9.019 -1.920 -18.004 1.00 81.25 95 ALA A N 1
ATOM 762 C CA . ALA A 1 95 ? 7.773 -1.227 -17.674 1.00 81.25 95 ALA A CA 1
ATOM 763 C C . ALA A 1 95 ? 6.521 -1.985 -18.152 1.00 81.25 95 ALA A C 1
ATOM 765 O O . ALA A 1 95 ? 5.464 -1.844 -17.551 1.00 81.25 95 ALA A O 1
ATOM 766 N N . ALA A 1 96 ? 6.641 -2.791 -19.213 1.00 84.25 96 ALA A N 1
ATOM 767 C CA . ALA A 1 96 ? 5.530 -3.548 -19.790 1.00 84.25 96 ALA A CA 1
ATOM 768 C C . ALA A 1 96 ? 5.085 -4.739 -18.922 1.00 84.25 96 ALA A C 1
ATOM 770 O O . ALA A 1 96 ? 3.943 -5.178 -19.019 1.00 84.25 96 ALA A O 1
ATOM 771 N N . GLU A 1 97 ? 5.981 -5.273 -18.091 1.00 84.56 97 GLU A N 1
ATOM 772 C CA . GLU A 1 97 ? 5.688 -6.415 -17.218 1.00 84.56 97 GLU A CA 1
ATOM 773 C C . GLU A 1 97 ? 5.198 -5.987 -15.828 1.00 84.56 97 GLU A C 1
ATOM 775 O O . GLU A 1 97 ? 4.563 -6.773 -15.124 1.00 84.56 97 GLU A O 1
ATOM 780 N N . TYR A 1 98 ? 5.457 -4.739 -15.431 1.00 85.12 98 TYR A N 1
ATOM 781 C CA . TYR A 1 98 ? 4.993 -4.193 -14.160 1.00 85.12 98 TYR A CA 1
ATOM 782 C C . TYR A 1 98 ? 3.472 -4.018 -14.146 1.00 85.12 98 TYR A C 1
ATOM 784 O O . TYR A 1 98 ? 2.894 -3.375 -15.019 1.00 85.12 98 TYR A O 1
ATOM 792 N N . GLY A 1 99 ? 2.818 -4.576 -13.128 1.00 84.12 99 GLY A N 1
ATOM 793 C CA . GLY A 1 99 ? 1.362 -4.561 -12.989 1.00 84.12 99 GLY A CA 1
ATOM 794 C C . GLY A 1 99 ? 0.646 -5.625 -13.823 1.00 84.12 99 GLY A C 1
ATOM 795 O O . GLY A 1 99 ? -0.584 -5.660 -13.834 1.00 84.12 99 GLY A O 1
ATOM 796 N N . LYS A 1 100 ? 1.379 -6.516 -14.505 1.00 89.69 100 LYS A N 1
ATOM 797 C CA . LYS A 1 100 ? 0.774 -7.622 -15.251 1.00 89.69 100 LYS A CA 1
ATOM 798 C C . LYS A 1 100 ? 0.087 -8.595 -14.291 1.00 89.69 100 LYS A C 1
ATOM 800 O O . LYS A 1 100 ? 0.700 -9.049 -13.327 1.00 89.69 100 LYS A O 1
ATOM 805 N N . LEU A 1 101 ? -1.165 -8.944 -14.578 1.00 91.00 101 LEU A N 1
ATOM 806 C CA . LEU A 1 101 ? -1.871 -10.032 -13.901 1.00 91.00 101 LEU A CA 1
ATOM 807 C C . LEU A 1 101 ? -1.477 -11.372 -14.527 1.00 91.00 101 LEU A C 1
ATOM 809 O O . LEU A 1 101 ? -1.474 -11.520 -15.750 1.00 91.00 101 LEU A O 1
ATOM 813 N N . VAL A 1 102 ? -1.134 -12.332 -13.676 1.00 90.94 102 VAL A N 1
ATOM 814 C CA . VAL A 1 102 ? -0.784 -13.705 -14.039 1.00 90.94 102 VAL A CA 1
ATOM 815 C C . VAL A 1 102 ? -1.805 -14.622 -13.382 1.00 90.94 102 VAL A C 1
ATOM 817 O O . VAL A 1 102 ? -1.903 -14.639 -12.154 1.00 90.94 102 VAL A O 1
ATOM 820 N N . ALA A 1 103 ? -2.579 -15.337 -14.197 1.00 93.50 103 ALA A N 1
ATOM 821 C CA . ALA A 1 103 ? -3.459 -16.396 -13.718 1.00 93.50 103 ALA A CA 1
ATOM 822 C C . ALA A 1 103 ? -2.622 -17.566 -13.177 1.00 93.50 103 ALA A C 1
ATOM 824 O O . ALA A 1 103 ? -1.471 -17.740 -13.578 1.00 93.50 103 ALA A O 1
ATOM 825 N N . TRP A 1 104 ? -3.171 -18.334 -12.239 1.00 92.00 104 TRP A N 1
ATOM 826 C CA . TRP A 1 104 ? -2.476 -19.494 -11.669 1.00 92.00 104 TRP A CA 1
ATOM 827 C C . TRP A 1 104 ? -2.441 -20.711 -12.614 1.00 92.00 104 TRP A C 1
ATOM 829 O O . TRP A 1 104 ? -1.626 -21.602 -12.374 1.00 92.00 104 TRP A O 1
ATOM 839 N N . ASP A 1 105 ? -3.261 -20.699 -13.676 1.00 77.75 105 ASP A N 1
ATOM 840 C CA . ASP A 1 105 ? -3.346 -21.712 -14.744 1.00 77.75 105 ASP A CA 1
ATOM 841 C C . ASP A 1 105 ? -2.572 -21.324 -16.019 1.00 77.75 105 ASP A C 1
ATOM 843 O O . ASP A 1 105 ? -2.732 -20.174 -16.502 1.00 77.75 105 ASP A O 1
#

Organism: NCBI:txid1576542

pLDDT: mean 79.8, std 8.46, range [53.56, 93.5]